Protein AF-A0A2L0EHR4-F1 (afdb_monomer_lite)

Structure (mmCIF, N/CA/C/O backbone):
data_AF-A0A2L0EHR4-F1
#
_entry.id   AF-A0A2L0EHR4-F1
#
loop_
_atom_site.group_PDB
_atom_site.id
_atom_site.type_symbol
_atom_site.label_atom_id
_atom_site.label_alt_id
_atom_site.label_comp_id
_atom_site.label_asym_id
_atom_site.label_entity_id
_atom_site.label_seq_id
_atom_site.pdbx_PDB_ins_code
_atom_site.Cartn_x
_atom_site.Cartn_y
_atom_site.Cartn_z
_atom_site.occupancy
_atom_site.B_iso_or_equiv
_atom_site.auth_seq_id
_atom_site.auth_comp_id
_atom_site.auth_asym_id
_atom_site.auth_atom_id
_atom_site.pdbx_PDB_model_num
ATOM 1 N N . MET A 1 1 ? -13.118 0.292 10.407 1.00 93.81 1 MET A N 1
ATOM 2 C CA . MET A 1 1 ? -12.095 -0.205 9.462 1.00 93.81 1 MET A CA 1
ATOM 3 C C . MET A 1 1 ? -10.720 0.150 9.999 1.00 93.81 1 MET A C 1
ATOM 5 O O . MET A 1 1 ? -10.552 1.271 10.469 1.00 93.81 1 MET A O 1
ATOM 9 N N . ARG A 1 2 ? -9.767 -0.781 9.992 1.00 95.38 2 ARG A N 1
ATOM 10 C CA . ARG A 1 2 ? -8.411 -0.591 10.529 1.00 95.38 2 ARG A CA 1
ATOM 11 C C . ARG A 1 2 ? -7.399 -0.483 9.400 1.00 95.38 2 ARG A C 1
ATOM 13 O O . ARG A 1 2 ? -7.460 -1.266 8.460 1.00 95.38 2 ARG A O 1
ATOM 20 N N . VAL A 1 3 ? -6.451 0.445 9.512 1.00 94.69 3 VAL A N 1
ATOM 21 C CA . VAL A 1 3 ? -5.284 0.473 8.616 1.00 94.69 3 VAL A CA 1
ATOM 22 C C . VAL A 1 3 ? -4.267 -0.559 9.101 1.00 94.69 3 VAL A C 1
ATOM 24 O O . VAL A 1 3 ? -3.879 -0.540 10.266 1.00 94.69 3 VAL A O 1
ATOM 27 N N . THR A 1 4 ? -3.846 -1.460 8.223 1.00 91.56 4 THR A N 1
ATOM 28 C CA . THR A 1 4 ? -2.999 -2.619 8.547 1.00 91.56 4 THR A CA 1
ATOM 29 C C . THR A 1 4 ? -1.572 -2.492 8.020 1.00 91.56 4 THR A C 1
ATOM 31 O O . THR A 1 4 ? -0.683 -3.185 8.504 1.00 91.56 4 THR A O 1
ATOM 34 N N . HIS A 1 5 ? -1.321 -1.607 7.053 1.00 87.75 5 HIS A N 1
ATOM 35 C CA . HIS A 1 5 ? -0.004 -1.513 6.426 1.00 87.75 5 HIS A CA 1
ATOM 36 C C . HIS A 1 5 ? 1.045 -0.871 7.360 1.00 87.75 5 HIS A C 1
ATOM 38 O O . HIS A 1 5 ? 0.820 0.247 7.836 1.00 87.75 5 HIS A O 1
ATOM 44 N N . PRO A 1 6 ? 2.214 -1.504 7.587 1.00 85.06 6 PRO A N 1
ATOM 45 C CA . PRO A 1 6 ? 3.165 -1.105 8.633 1.00 85.06 6 PRO A CA 1
ATOM 46 C C . PRO A 1 6 ? 3.797 0.273 8.404 1.00 85.06 6 PRO A C 1
ATOM 48 O O . PRO A 1 6 ? 4.102 0.974 9.361 1.00 85.06 6 PRO A O 1
ATOM 51 N N . PHE A 1 7 ? 3.944 0.697 7.147 1.00 85.00 7 PHE A N 1
ATOM 52 C CA . PHE A 1 7 ? 4.553 1.988 6.802 1.00 85.00 7 PHE A CA 1
ATOM 53 C C . PHE A 1 7 ? 3.577 3.167 6.774 1.00 85.00 7 PHE A C 1
ATOM 55 O O . PHE A 1 7 ? 3.968 4.282 6.433 1.00 85.00 7 PHE A O 1
ATOM 62 N N . HIS A 1 8 ? 2.298 2.949 7.089 1.00 89.25 8 HIS A N 1
ATOM 63 C CA . HIS A 1 8 ? 1.338 4.043 7.123 1.00 89.25 8 HIS A CA 1
ATOM 64 C C . HIS A 1 8 ? 1.329 4.717 8.506 1.00 89.25 8 HIS A C 1
ATOM 66 O O . HIS A 1 8 ? 1.188 4.014 9.505 1.00 89.25 8 HIS A O 1
ATOM 72 N N . PRO A 1 9 ? 1.359 6.061 8.606 1.00 92.56 9 PRO A N 1
ATOM 73 C CA . PRO A 1 9 ? 1.330 6.762 9.898 1.00 92.56 9 PRO A CA 1
ATOM 74 C C . PRO A 1 9 ? 0.100 6.450 10.761 1.00 92.56 9 PRO A C 1
ATOM 76 O O . PRO A 1 9 ? 0.119 6.616 11.976 1.00 92.56 9 PRO A O 1
ATOM 79 N N . LEU A 1 10 ? -0.992 6.009 10.130 1.00 93.44 10 LEU A N 1
ATOM 80 C CA . LEU A 1 10 ? -2.229 5.625 10.812 1.00 93.44 10 LEU A CA 1
ATOM 81 C C . LEU A 1 10 ? -2.348 4.113 11.068 1.00 93.44 10 LEU A C 1
ATOM 83 O O . LEU A 1 10 ? -3.441 3.645 11.385 1.00 93.44 10 LEU A O 1
ATOM 87 N N . SER A 1 11 ? -1.272 3.346 10.885 1.00 93.12 11 SER A N 1
ATOM 88 C CA . SER A 1 11 ? -1.281 1.894 11.077 1.00 93.12 11 SER A CA 1
ATOM 89 C C . SER A 1 11 ? -1.770 1.504 12.474 1.00 93.12 11 SER A C 1
ATOM 91 O O . SER A 1 11 ? -1.520 2.194 13.462 1.00 93.12 11 SER A O 1
ATOM 93 N N . GLY A 1 12 ? -2.539 0.420 12.547 1.00 92.94 12 GLY A N 1
ATOM 94 C CA . GLY A 1 12 ? -3.132 -0.094 13.776 1.00 92.94 12 GLY A CA 1
ATOM 95 C C . GLY A 1 12 ? -4.337 0.699 14.286 1.00 92.94 12 GLY A C 1
ATOM 96 O O . GLY A 1 12 ? -5.053 0.195 15.147 1.00 92.94 12 GLY A O 1
ATOM 97 N N . ARG A 1 13 ? -4.634 1.891 13.753 1.00 94.94 13 ARG A N 1
ATOM 98 C CA . ARG A 1 13 ? -5.772 2.720 14.187 1.00 94.94 13 ARG A CA 1
ATOM 99 C C . ARG A 1 13 ? -7.049 2.381 13.412 1.00 94.94 13 ARG A C 1
ATOM 101 O O . ARG A 1 13 ? -6.994 1.941 12.261 1.00 94.94 13 ARG A O 1
ATOM 108 N N . GLN A 1 14 ? -8.202 2.581 14.052 1.00 95.62 14 GLN A N 1
ATOM 109 C CA . GLN A 1 14 ? -9.523 2.383 13.448 1.00 95.62 14 GLN A CA 1
ATOM 110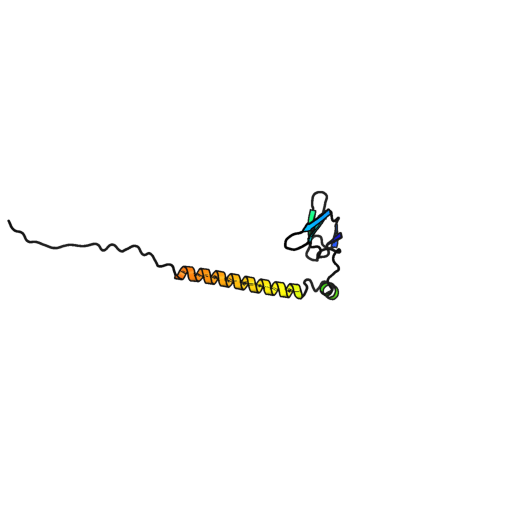 C C . GLN A 1 14 ? -10.151 3.711 13.030 1.00 95.62 14 GLN A C 1
ATOM 112 O O . GLN A 1 14 ? -10.064 4.697 13.754 1.00 95.62 14 GLN A O 1
ATOM 117 N N . PHE A 1 15 ? -10.824 3.696 11.882 1.00 96.12 15 PHE A N 1
ATOM 118 C CA . PHE A 1 15 ? -11.496 4.846 11.290 1.00 96.12 15 PHE A CA 1
ATOM 119 C C . PHE A 1 15 ? -12.853 4.461 10.696 1.00 96.12 15 PHE A C 1
ATOM 121 O O . PHE A 1 15 ? -13.128 3.283 10.407 1.00 96.12 15 PHE A O 1
ATOM 128 N N . VAL A 1 16 ? -13.682 5.484 10.483 1.00 96.62 16 VAL A N 1
ATOM 129 C CA . VAL A 1 16 ? -14.943 5.389 9.742 1.00 96.62 16 VAL A CA 1
ATOM 130 C C . VAL A 1 16 ? -14.644 5.528 8.253 1.00 96.62 16 VAL A C 1
ATOM 132 O O . VAL A 1 16 ? -14.050 6.518 7.828 1.00 96.62 16 VAL A O 1
ATOM 135 N N . CYS A 1 17 ? -15.060 4.541 7.459 1.00 96.50 17 CYS A N 1
ATOM 136 C CA . CYS A 1 17 ? -15.044 4.660 6.006 1.00 96.50 17 CYS A CA 1
ATOM 137 C C . CYS A 1 17 ? -16.253 5.499 5.578 1.00 96.50 17 CYS A C 1
ATOM 139 O O . CYS A 1 17 ? -17.389 5.132 5.870 1.00 96.50 17 CYS A O 1
ATOM 141 N N . VAL A 1 18 ? -16.006 6.629 4.924 1.00 97.19 18 VAL A N 1
ATOM 142 C CA . VAL A 1 18 ? -17.042 7.570 4.466 1.00 97.19 18 VAL A CA 1
ATOM 143 C C . VAL A 1 18 ? -17.325 7.453 2.970 1.00 97.19 18 VAL A C 1
ATOM 145 O O . VAL A 1 18 ? -18.186 8.154 2.450 1.00 97.19 18 VAL A O 1
ATOM 148 N N . GLY A 1 19 ? -16.610 6.573 2.270 1.00 96.62 19 GLY A N 1
ATOM 149 C CA . GLY A 1 19 ? -16.853 6.288 0.865 1.00 96.62 19 GLY A CA 1
ATOM 150 C C . GLY A 1 19 ? -15.701 5.551 0.199 1.00 96.62 19 GLY A C 1
ATOM 151 O O . GLY A 1 19 ? -14.650 5.302 0.793 1.00 96.62 19 GLY A O 1
ATOM 152 N N . GLU A 1 20 ? -15.894 5.247 -1.078 1.00 96.81 20 GLU A N 1
ATOM 153 C CA . GLU A 1 20 ? -14.883 4.641 -1.935 1.00 96.81 20 GLU A CA 1
ATOM 154 C C . GLU A 1 20 ? -14.703 5.482 -3.196 1.00 96.81 20 GLU A C 1
ATOM 156 O O . GLU A 1 20 ? -15.634 6.125 -3.681 1.00 96.81 20 GLU A O 1
ATOM 161 N N . ARG A 1 21 ? -13.488 5.479 -3.742 1.00 96.06 21 ARG A N 1
ATOM 162 C CA . ARG A 1 21 ? -13.182 6.093 -5.033 1.00 96.06 21 ARG A CA 1
ATOM 163 C C . ARG A 1 21 ? -12.330 5.161 -5.873 1.00 96.06 21 ARG A C 1
ATOM 165 O O . ARG A 1 21 ? -11.452 4.477 -5.351 1.00 96.06 21 ARG A O 1
ATOM 172 N N . TYR A 1 22 ? -12.539 5.186 -7.179 1.00 96.25 22 TYR A N 1
ATOM 173 C CA . TYR A 1 22 ? -11.733 4.432 -8.130 1.00 96.25 22 TYR A CA 1
ATOM 174 C C . TYR A 1 22 ? -10.756 5.356 -8.860 1.00 96.25 22 TYR A C 1
ATOM 176 O O . TYR A 1 22 ? -11.091 6.493 -9.193 1.00 96.25 22 TYR A O 1
ATOM 184 N N . ASN A 1 23 ? -9.538 4.881 -9.111 1.00 91.00 23 ASN A N 1
ATOM 185 C CA . ASN A 1 23 ? -8.602 5.531 -10.024 1.00 91.00 23 ASN A CA 1
ATOM 186 C C . ASN A 1 23 ? -7.874 4.483 -10.881 1.00 91.00 23 ASN A C 1
ATOM 188 O O . ASN A 1 23 ? -8.109 3.285 -10.745 1.00 91.00 23 ASN A O 1
ATOM 192 N N . ARG A 1 24 ? -6.955 4.922 -11.753 1.00 92.19 24 ARG A N 1
ATOM 193 C CA . ARG A 1 24 ? -6.184 4.018 -12.632 1.00 92.19 24 ARG A CA 1
ATOM 194 C C . ARG A 1 24 ? -5.342 2.963 -11.895 1.00 92.19 24 ARG A C 1
ATOM 196 O O . ARG A 1 24 ? -4.823 2.060 -12.532 1.00 92.19 24 ARG A O 1
ATOM 203 N N . TYR A 1 25 ? -5.181 3.109 -10.582 1.00 86.06 25 TYR A N 1
ATOM 204 C CA . TYR A 1 25 ? -4.432 2.223 -9.693 1.00 86.06 25 TYR A CA 1
ATOM 205 C C . TYR A 1 25 ? -5.349 1.403 -8.771 1.00 86.06 25 TYR A C 1
ATOM 207 O O . TYR A 1 25 ? -4.884 0.824 -7.791 1.00 86.06 25 TYR A O 1
ATOM 215 N N . GLY A 1 26 ? -6.653 1.370 -9.060 1.00 92.25 26 GLY A N 1
ATOM 216 C CA . GLY A 1 26 ? -7.640 0.570 -8.347 1.00 92.25 26 GLY A CA 1
ATOM 217 C C . GLY A 1 26 ? -8.483 1.346 -7.336 1.00 92.25 26 GLY A C 1
ATOM 218 O O . GLY A 1 26 ? -8.509 2.581 -7.290 1.00 92.25 26 GLY A O 1
ATOM 219 N N . THR A 1 27 ? -9.224 0.588 -6.528 1.00 95.81 27 THR A N 1
ATOM 220 C CA . THR A 1 27 ? -10.158 1.129 -5.536 1.00 95.81 27 THR A CA 1
ATOM 221 C C . THR A 1 27 ? -9.432 1.625 -4.291 1.00 95.81 27 THR A C 1
ATOM 223 O O . THR A 1 27 ? -8.588 0.940 -3.705 1.00 95.81 27 THR A O 1
ATOM 226 N N . ARG A 1 28 ? -9.818 2.818 -3.845 1.00 96.19 28 ARG A N 1
ATOM 227 C CA . ARG A 1 28 ? -9.342 3.455 -2.622 1.00 96.19 28 ARG A CA 1
ATOM 228 C C . ARG A 1 28 ? -10.503 3.740 -1.688 1.00 96.19 28 ARG A C 1
ATOM 230 O O . ARG A 1 28 ? -11.562 4.184 -2.117 1.00 96.19 28 ARG A O 1
ATOM 237 N N . LEU A 1 29 ? -10.250 3.560 -0.406 1.00 96.44 29 LEU A N 1
ATOM 238 C CA . LEU A 1 29 ? -11.182 3.830 0.676 1.00 96.44 29 LEU A CA 1
ATOM 239 C C . LEU A 1 29 ? -10.923 5.236 1.209 1.00 96.44 29 LEU A C 1
ATOM 241 O O . LEU A 1 29 ? -9.769 5.674 1.262 1.00 96.44 29 LEU A O 1
ATOM 245 N N . LEU A 1 30 ? -11.987 5.944 1.566 1.00 96.94 30 LEU A N 1
ATOM 246 C CA . LEU A 1 30 ? -11.945 7.277 2.155 1.00 96.94 30 LEU A CA 1
ATOM 247 C C . LEU A 1 30 ? -12.232 7.147 3.648 1.00 96.94 30 LEU A C 1
ATOM 249 O O . LEU A 1 30 ? -13.346 6.802 4.033 1.00 96.94 30 LEU A O 1
ATOM 253 N N . LEU A 1 31 ? -11.229 7.387 4.488 1.00 96.81 31 LEU A N 1
ATOM 254 C CA . LEU A 1 31 ? -11.329 7.237 5.936 1.00 96.81 31 LEU A CA 1
ATOM 255 C C . LEU A 1 31 ? -11.373 8.608 6.599 1.00 96.81 31 LEU A C 1
ATOM 257 O O . LEU A 1 31 ? -10.483 9.427 6.376 1.00 96.81 31 LEU A O 1
ATOM 261 N N . ARG A 1 32 ? -12.380 8.844 7.438 1.00 97.25 32 ARG A N 1
ATOM 262 C CA . ARG A 1 32 ? -12.455 10.048 8.268 1.00 97.25 32 ARG A CA 1
ATOM 263 C C . ARG A 1 32 ? -11.446 9.940 9.410 1.00 97.25 32 ARG A C 1
ATOM 265 O O . ARG A 1 32 ? -11.550 9.019 10.220 1.00 97.25 32 ARG A O 1
ATOM 272 N N . VAL A 1 33 ? -10.469 10.845 9.435 1.00 94.12 33 VAL A N 1
ATOM 273 C CA . VAL A 1 33 ? -9.396 10.895 10.443 1.00 94.12 33 VAL A CA 1
ATOM 274 C C . VAL A 1 33 ? -9.782 11.816 11.602 1.00 94.12 33 VAL A C 1
ATOM 276 O O . VAL A 1 33 ? -9.504 11.482 12.751 1.00 94.12 33 VAL A O 1
ATOM 279 N N . ASP A 1 34 ? -10.483 12.905 11.295 1.00 92.75 34 ASP A N 1
ATOM 280 C CA . ASP A 1 34 ? -11.154 13.820 12.224 1.00 92.75 34 ASP A CA 1
ATOM 281 C C . ASP A 1 34 ? -12.339 14.499 11.496 1.00 92.75 34 ASP A C 1
ATOM 283 O O . ASP A 1 34 ? -12.725 14.050 10.415 1.00 92.75 34 ASP A O 1
ATOM 287 N N . GLU A 1 35 ? -12.975 15.513 12.088 1.00 91.06 35 GLU A N 1
ATOM 288 C CA . GLU A 1 35 ? -14.179 16.142 11.517 1.00 91.06 35 GLU A CA 1
ATOM 289 C C . GLU A 1 35 ? -13.953 16.798 10.146 1.00 91.06 35 GLU A C 1
ATOM 291 O O . GLU A 1 35 ? -14.858 16.775 9.310 1.00 91.06 35 GLU A O 1
ATOM 296 N N . GLU A 1 36 ? -12.749 17.303 9.879 1.00 92.56 36 GLU A N 1
ATOM 297 C CA . GLU A 1 36 ? -12.425 18.037 8.651 1.00 92.56 36 GLU A CA 1
ATOM 298 C C . GLU A 1 36 ? -11.551 17.217 7.689 1.00 92.56 36 GLU A C 1
ATOM 300 O O . GLU A 1 36 ? -11.556 17.453 6.478 1.00 92.56 36 GLU A O 1
ATOM 305 N N . HIS A 1 37 ? -10.833 16.208 8.193 1.00 94.19 37 HIS A N 1
ATOM 306 C CA . HIS A 1 37 ? -9.846 15.471 7.416 1.00 94.19 37 HIS A CA 1
ATOM 307 C C . HIS A 1 37 ? -10.313 14.072 7.015 1.00 94.19 37 HIS A C 1
ATOM 309 O O . HIS A 1 37 ? -10.665 13.210 7.828 1.00 94.19 37 HIS A O 1
ATOM 315 N N . VAL A 1 38 ? -10.194 13.804 5.714 1.00 95.81 38 VAL A N 1
ATOM 316 C CA . VAL A 1 38 ? -10.386 12.483 5.116 1.00 95.81 38 VAL A CA 1
ATOM 317 C C . VAL A 1 38 ? -9.084 12.039 4.462 1.00 95.81 38 VAL A C 1
ATOM 319 O O . VAL A 1 38 ? -8.560 12.709 3.572 1.00 95.81 38 VAL A O 1
ATOM 322 N N . CYS A 1 39 ? -8.569 10.878 4.864 1.00 94.50 39 CYS A N 1
ATOM 323 C CA . CYS A 1 39 ? -7.437 10.248 4.198 1.00 94.50 39 CYS A CA 1
ATOM 324 C C . CYS A 1 39 ? -7.922 9.206 3.189 1.00 94.50 39 CYS A C 1
ATOM 326 O O . CYS A 1 39 ? -8.970 8.586 3.348 1.00 94.50 39 CYS A O 1
ATOM 328 N N . SER A 1 40 ? -7.154 9.005 2.122 1.00 95.00 40 SER A N 1
ATOM 329 C CA . SER A 1 40 ? -7.460 7.976 1.135 1.00 95.00 40 SER A CA 1
ATOM 330 C C . SER A 1 40 ? -6.408 6.888 1.173 1.00 95.00 40 SER A C 1
ATOM 332 O O . SER A 1 40 ? -5.245 7.166 0.882 1.00 95.00 40 SER A O 1
ATOM 334 N N . VAL A 1 41 ? -6.818 5.647 1.419 1.00 94.75 41 VAL A N 1
ATOM 335 C CA . VAL A 1 41 ? -5.917 4.488 1.501 1.00 94.75 41 VAL A CA 1
ATOM 336 C C . VAL A 1 41 ? -6.312 3.400 0.494 1.00 94.75 41 VAL A C 1
ATOM 338 O O . VAL A 1 41 ? -7.490 3.286 0.150 1.00 94.75 41 VAL A O 1
ATOM 341 N N . PRO A 1 42 ? -5.362 2.605 -0.029 1.00 93.69 42 PRO A N 1
ATOM 342 C CA . PRO A 1 42 ? -5.687 1.404 -0.800 1.00 93.69 42 PRO A CA 1
ATOM 343 C C . PRO A 1 42 ? -6.480 0.397 0.042 1.00 93.69 42 PRO A C 1
ATOM 345 O O . PRO A 1 42 ? -6.230 0.268 1.239 1.00 93.69 42 PRO A O 1
ATOM 348 N N . ARG A 1 43 ? -7.371 -0.387 -0.582 1.00 93.44 43 ARG A N 1
ATOM 349 C CA . ARG A 1 43 ? -8.088 -1.479 0.115 1.00 93.44 43 ARG A CA 1
ATOM 350 C C . ARG A 1 43 ? -7.136 -2.474 0.781 1.00 93.44 43 ARG A C 1
ATOM 352 O O . ARG A 1 43 ? -7.363 -2.871 1.918 1.00 93.44 43 ARG A O 1
ATOM 359 N N . GLN A 1 44 ? -6.041 -2.792 0.096 1.00 89.44 44 GLN A N 1
ATOM 360 C CA . GLN A 1 44 ? -4.988 -3.706 0.554 1.00 89.44 44 GLN A CA 1
ATOM 361 C C . GLN A 1 44 ? -4.273 -3.236 1.832 1.00 89.44 44 GLN A C 1
ATOM 363 O O . GLN A 1 44 ? -3.599 -4.022 2.481 1.00 89.44 44 GLN A O 1
ATOM 368 N N . TRP A 1 45 ? -4.403 -1.956 2.198 1.00 90.88 45 TRP A N 1
ATOM 369 C CA . TRP A 1 45 ? -3.823 -1.397 3.422 1.00 90.88 45 TRP A CA 1
ATOM 370 C C . TRP A 1 45 ? -4.800 -1.405 4.597 1.00 90.88 45 TRP A C 1
ATOM 372 O O . TRP A 1 45 ? -4.546 -0.746 5.604 1.00 90.88 45 TRP A O 1
ATOM 382 N N . THR A 1 46 ? -5.932 -2.094 4.467 1.00 93.88 46 THR A N 1
ATOM 383 C CA . THR A 1 46 ? -6.960 -2.170 5.504 1.00 93.88 46 THR A CA 1
ATOM 384 C C . THR A 1 46 ? -7.336 -3.609 5.815 1.00 93.88 46 THR A C 1
ATOM 386 O O . THR A 1 46 ? -7.076 -4.512 5.025 1.00 93.88 46 THR A O 1
ATOM 389 N N . ASP A 1 47 ? -8.011 -3.806 6.942 1.00 92.88 47 ASP A N 1
ATOM 390 C CA . ASP A 1 47 ? -8.579 -5.089 7.369 1.00 92.88 47 ASP A CA 1
ATOM 391 C C . ASP A 1 47 ? -9.761 -5.585 6.513 1.00 92.88 47 ASP A C 1
ATOM 393 O O . ASP A 1 47 ? -10.258 -6.685 6.735 1.00 92.88 47 ASP A O 1
ATOM 397 N N . VAL A 1 48 ? -10.208 -4.811 5.517 1.00 93.38 48 VAL A N 1
ATOM 398 C CA . VAL A 1 48 ? -11.258 -5.234 4.572 1.00 93.38 48 VAL A CA 1
ATOM 399 C C . VAL A 1 48 ? -10.759 -6.228 3.529 1.00 93.38 48 VAL A C 1
ATOM 401 O O . VAL A 1 48 ? -11.560 -6.949 2.934 1.00 93.38 48 VAL A O 1
ATOM 404 N N . VAL A 1 49 ? -9.452 -6.276 3.287 1.00 89.62 49 VAL A N 1
ATOM 405 C CA . VAL A 1 49 ? -8.843 -7.301 2.441 1.00 89.62 49 VAL A CA 1
ATOM 406 C C . VAL A 1 49 ? -8.158 -8.302 3.356 1.00 89.62 49 VAL A C 1
ATOM 408 O O . VAL A 1 49 ? -7.433 -7.912 4.270 1.00 89.62 49 VAL A O 1
ATOM 411 N N . ALA A 1 50 ? -8.407 -9.590 3.120 1.00 85.19 50 ALA A N 1
ATOM 412 C CA . ALA A 1 50 ? -7.736 -10.646 3.862 1.00 85.19 50 ALA A CA 1
ATOM 413 C C . ALA A 1 50 ? -6.206 -10.490 3.726 1.00 85.19 50 ALA A C 1
ATOM 415 O O . ALA A 1 50 ? -5.733 -10.181 2.627 1.00 85.19 50 ALA A O 1
ATOM 416 N N . PRO A 1 51 ? -5.434 -10.688 4.810 1.00 79.50 51 PRO A N 1
ATOM 417 C CA . PRO A 1 51 ? -3.980 -10.633 4.750 1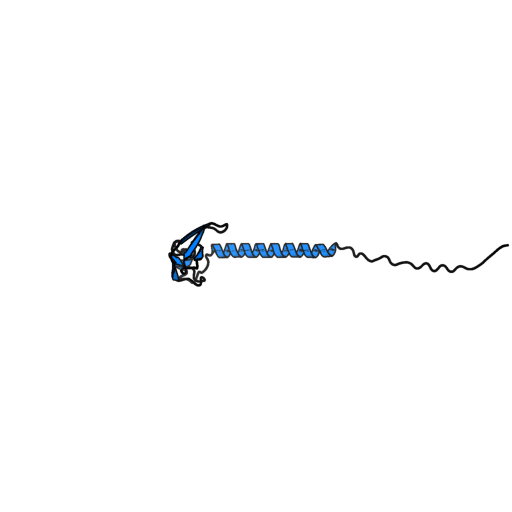.00 79.50 51 PRO A CA 1
ATOM 418 C C . PRO A 1 51 ? -3.429 -11.614 3.714 1.00 79.50 51 PRO A C 1
ATOM 420 O O . PRO A 1 51 ? -3.915 -12.740 3.598 1.00 79.50 51 PRO A O 1
ATOM 423 N N . ASP A 1 52 ? -2.401 -11.195 2.980 1.00 79.25 52 ASP A N 1
ATOM 424 C CA . ASP A 1 52 ? -1.722 -12.080 2.039 1.00 79.25 52 ASP A CA 1
ATOM 425 C C . ASP A 1 52 ? -0.960 -13.195 2.791 1.00 79.25 52 ASP A C 1
ATOM 427 O O . ASP A 1 52 ? -0.308 -12.898 3.800 1.00 79.25 52 ASP A O 1
ATOM 431 N N . PRO A 1 53 ? -1.004 -14.461 2.326 1.00 80.81 53 PRO A N 1
ATOM 432 C CA . PRO A 1 53 ? -0.329 -15.576 2.988 1.00 80.81 53 PRO A CA 1
ATOM 433 C C . PRO A 1 53 ? 1.173 -15.364 3.194 1.00 80.81 53 PRO A C 1
ATOM 435 O O . PRO A 1 53 ? 1.695 -15.767 4.230 1.00 80.81 53 PRO A O 1
ATOM 438 N N . GLU A 1 54 ? 1.869 -14.711 2.260 1.00 78.81 54 GLU A N 1
ATOM 439 C CA . GLU A 1 54 ? 3.307 -14.440 2.382 1.00 78.81 54 GLU A CA 1
ATOM 440 C C . GLU A 1 54 ? 3.580 -13.474 3.543 1.00 78.81 54 GLU A C 1
ATOM 442 O O . GLU A 1 54 ? 4.521 -13.670 4.313 1.00 78.81 54 GLU A O 1
ATOM 447 N N . GLY A 1 55 ? 2.706 -12.480 3.731 1.00 76.69 55 GLY A N 1
ATOM 448 C CA . GLY A 1 55 ? 2.762 -11.561 4.869 1.00 76.69 55 GLY A CA 1
ATOM 449 C C . GLY A 1 55 ? 2.450 -12.243 6.205 1.00 76.69 55 GLY A C 1
ATOM 450 O O . GLY A 1 55 ? 3.101 -11.950 7.210 1.00 76.69 55 GLY A O 1
ATOM 451 N N . VAL A 1 56 ? 1.492 -13.179 6.214 1.00 80.88 56 VAL A N 1
ATOM 452 C CA . VAL A 1 56 ? 1.128 -13.968 7.405 1.00 80.88 56 VAL A CA 1
ATOM 453 C C . VAL A 1 56 ? 2.269 -14.898 7.813 1.00 80.88 56 VAL A C 1
ATOM 455 O O . VAL A 1 56 ? 2.692 -14.863 8.964 1.00 80.88 56 VAL A O 1
ATOM 458 N N . ILE A 1 57 ? 2.806 -15.683 6.872 1.00 81.94 57 ILE A N 1
ATOM 459 C CA . ILE A 1 57 ? 3.928 -16.608 7.109 1.00 81.94 57 ILE A CA 1
ATOM 460 C C . ILE A 1 57 ? 5.187 -15.836 7.520 1.00 81.94 57 ILE A C 1
ATOM 462 O O . ILE A 1 57 ? 5.957 -16.291 8.362 1.00 81.94 57 ILE A O 1
ATOM 466 N N . GLY A 1 58 ? 5.396 -14.654 6.938 1.00 77.31 58 GLY A N 1
ATOM 467 C CA . GLY A 1 58 ? 6.527 -13.796 7.262 1.00 77.31 58 GLY A CA 1
ATOM 468 C C . GLY A 1 58 ? 6.465 -13.168 8.655 1.00 77.31 58 GLY A C 1
ATOM 469 O O . GLY A 1 58 ? 7.486 -12.645 9.101 1.00 77.31 58 GLY A O 1
ATOM 470 N N . GLU A 1 59 ? 5.315 -13.186 9.341 1.00 78.75 59 GLU A N 1
ATOM 471 C CA . GLU A 1 59 ? 5.116 -12.571 10.667 1.00 78.75 59 GLU A CA 1
ATOM 472 C C . GLU A 1 59 ? 5.600 -11.107 10.720 1.00 78.75 59 GLU A C 1
ATOM 474 O O . GLU A 1 59 ? 6.239 -10.663 11.672 1.00 78.75 59 GLU A O 1
ATOM 479 N N . GLY A 1 60 ? 5.360 -10.347 9.645 1.00 72.12 60 GLY A N 1
ATOM 480 C CA . GLY A 1 60 ? 5.820 -8.957 9.519 1.00 72.12 60 GLY A CA 1
ATOM 481 C C . GLY A 1 60 ? 7.269 -8.778 9.044 1.00 72.12 60 GLY A C 1
ATOM 482 O O . GLY A 1 60 ? 7.706 -7.643 8.863 1.00 72.12 60 GLY A O 1
ATOM 483 N N . ARG A 1 61 ? 8.008 -9.863 8.776 1.00 75.56 61 ARG A N 1
ATOM 484 C CA . ARG A 1 61 ? 9.341 -9.823 8.136 1.00 75.56 61 ARG A CA 1
ATOM 485 C C . ARG A 1 61 ? 9.265 -9.731 6.610 1.00 75.56 61 ARG A C 1
ATOM 487 O O . ARG A 1 61 ? 10.197 -9.237 5.981 1.00 75.56 61 ARG A O 1
ATOM 494 N 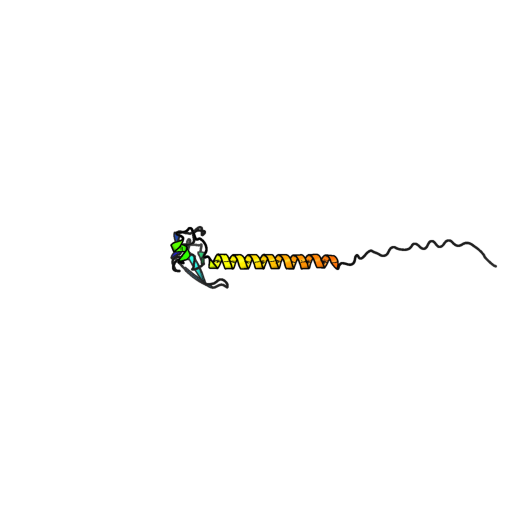N . ALA A 1 62 ? 8.156 -10.178 6.024 1.00 77.75 62 ALA A N 1
ATOM 495 C CA . ALA A 1 62 ? 7.869 -10.061 4.598 1.00 77.75 62 ALA A CA 1
ATOM 496 C C . ALA A 1 62 ? 6.948 -8.856 4.353 1.00 77.75 62 ALA A C 1
ATOM 498 O O . ALA A 1 62 ? 5.728 -8.947 4.460 1.00 77.75 62 ALA A O 1
ATOM 499 N N . LEU A 1 63 ? 7.555 -7.700 4.079 1.00 75.12 63 LEU A N 1
ATOM 500 C CA . LEU A 1 63 ? 6.843 -6.429 3.877 1.00 75.12 63 LEU A CA 1
ATOM 501 C C . LEU A 1 63 ? 6.245 -6.278 2.473 1.00 75.12 63 LEU A C 1
ATOM 503 O O . LEU A 1 63 ? 5.375 -5.440 2.256 1.00 75.12 63 LEU A O 1
ATOM 507 N N . LEU A 1 64 ? 6.757 -7.055 1.523 1.00 77.00 64 LEU A N 1
ATOM 508 C CA . LEU A 1 64 ? 6.366 -7.068 0.121 1.00 77.00 64 LEU A CA 1
ATOM 509 C C . LEU A 1 64 ? 6.239 -8.522 -0.310 1.00 77.00 64 LEU A C 1
ATOM 511 O O . LEU A 1 64 ? 7.033 -9.363 0.126 1.00 77.00 64 LEU A O 1
ATOM 515 N N . ARG A 1 65 ? 5.271 -8.800 -1.181 1.00 81.81 65 ARG A N 1
ATOM 516 C CA . ARG A 1 65 ? 5.143 -10.120 -1.795 1.00 81.81 65 ARG A CA 1
ATOM 517 C C . ARG A 1 65 ? 6.303 -10.333 -2.757 1.00 81.81 65 ARG A C 1
ATOM 519 O O . ARG A 1 65 ? 6.797 -9.381 -3.370 1.00 81.81 65 ARG A O 1
ATOM 526 N N . VAL A 1 66 ? 6.717 -11.579 -2.943 1.00 85.25 66 VAL A N 1
ATOM 527 C CA . VAL A 1 66 ? 7.783 -11.922 -3.898 1.00 85.25 66 VAL A CA 1
ATOM 528 C C . VAL A 1 66 ? 7.401 -11.468 -5.308 1.00 85.25 66 VAL A C 1
ATOM 530 O O . VAL A 1 66 ? 8.236 -10.924 -6.029 1.00 85.25 66 VAL A O 1
ATOM 533 N N . ALA A 1 67 ? 6.126 -11.621 -5.675 1.00 86.88 67 ALA A N 1
ATOM 534 C CA . ALA A 1 67 ? 5.599 -11.146 -6.951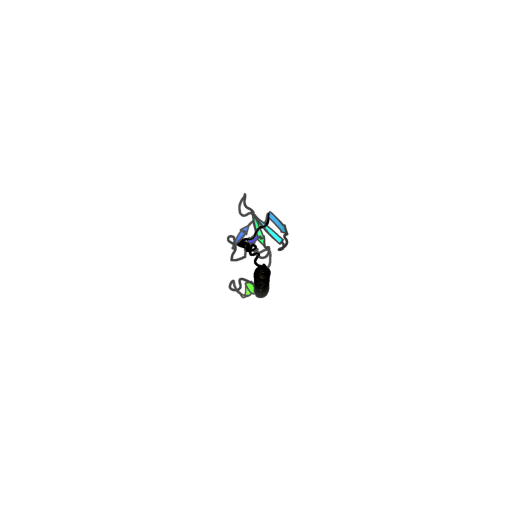 1.00 86.88 67 ALA A CA 1
ATOM 535 C C . ALA A 1 67 ? 5.793 -9.629 -7.134 1.00 86.88 67 ALA A C 1
ATOM 537 O O . ALA A 1 67 ? 6.295 -9.200 -8.173 1.00 86.88 67 ALA A O 1
ATOM 538 N N . ASP A 1 68 ? 5.482 -8.835 -6.104 1.00 86.69 68 ASP A N 1
ATOM 539 C CA . ASP A 1 68 ? 5.605 -7.373 -6.148 1.00 86.69 68 ASP A CA 1
ATOM 540 C C . ASP A 1 68 ? 7.078 -6.942 -6.278 1.00 86.69 68 ASP A C 1
ATOM 542 O O . ASP A 1 68 ? 7.399 -5.993 -6.995 1.00 86.69 68 ASP A O 1
ATOM 546 N N . LEU A 1 69 ? 8.003 -7.660 -5.624 1.00 90.31 69 LEU A N 1
ATOM 547 C CA . LEU A 1 69 ? 9.446 -7.415 -5.742 1.00 90.31 69 LEU A CA 1
ATOM 548 C C . LEU A 1 69 ? 9.971 -7.699 -7.155 1.00 90.31 69 LEU A C 1
ATOM 550 O O . LEU A 1 69 ? 10.785 -6.931 -7.674 1.00 90.31 69 LEU A O 1
ATOM 554 N N . LEU A 1 70 ? 9.509 -8.781 -7.784 1.00 94.50 70 LEU A N 1
ATOM 555 C CA . LEU A 1 70 ? 9.875 -9.119 -9.161 1.00 94.50 70 LEU A CA 1
ATOM 556 C C . LEU A 1 70 ? 9.325 -8.093 -10.157 1.00 94.50 70 LEU A C 1
ATOM 558 O O . LEU A 1 70 ? 10.046 -7.667 -11.062 1.00 94.50 70 LEU A O 1
ATOM 562 N N . GLU A 1 71 ? 8.079 -7.654 -9.970 1.00 93.56 71 GLU A N 1
ATOM 563 C CA . GLU A 1 71 ? 7.475 -6.604 -10.792 1.00 93.56 71 GLU A CA 1
ATOM 564 C C . GLU A 1 71 ? 8.236 -5.278 -10.649 1.00 93.56 71 GLU A C 1
ATOM 566 O O . GLU A 1 71 ? 8.589 -4.647 -11.651 1.00 93.56 71 GLU A O 1
ATOM 571 N N . LEU A 1 72 ? 8.577 -4.891 -9.415 1.00 93.25 72 LEU A N 1
ATOM 572 C CA . LEU A 1 72 ? 9.372 -3.697 -9.141 1.00 93.25 72 LEU A CA 1
ATOM 573 C C . LEU A 1 72 ? 10.749 -3.767 -9.810 1.00 93.25 72 LEU A C 1
ATOM 575 O O . LEU A 1 72 ? 11.174 -2.794 -10.437 1.00 93.25 72 LEU A O 1
ATOM 579 N N . ALA A 1 73 ? 11.436 -4.909 -9.716 1.00 96.94 73 ALA A N 1
ATOM 580 C CA . ALA A 1 73 ? 12.723 -5.111 -10.372 1.00 96.94 73 ALA A CA 1
ATOM 581 C C . ALA A 1 73 ? 12.606 -4.934 -11.895 1.00 96.94 73 ALA A C 1
ATOM 583 O O . ALA A 1 73 ? 13.392 -4.192 -12.488 1.00 96.94 73 ALA A O 1
ATOM 584 N N . GLY A 1 74 ? 11.581 -5.528 -12.516 1.00 97.50 74 GLY A N 1
ATOM 585 C CA . GLY A 1 74 ? 11.304 -5.366 -13.944 1.00 97.50 74 GLY A CA 1
ATOM 586 C C . GLY A 1 74 ? 11.058 -3.907 -14.343 1.00 97.50 74 GLY A C 1
ATOM 587 O O . GLY A 1 74 ? 11.630 -3.420 -15.324 1.00 97.50 74 GLY A O 1
ATOM 588 N N . LEU A 1 75 ? 10.267 -3.176 -13.553 1.00 97.19 75 LEU A N 1
ATOM 589 C CA . LEU A 1 75 ? 9.975 -1.762 -13.787 1.00 97.19 75 LEU A CA 1
ATOM 590 C C . LEU A 1 75 ? 11.234 -0.889 -13.676 1.00 97.19 75 LEU A C 1
ATOM 592 O O . LEU A 1 75 ? 11.475 -0.042 -14.541 1.00 97.19 75 LEU A O 1
ATOM 596 N N . VAL A 1 76 ? 12.071 -1.119 -12.662 1.00 97.81 76 VAL A N 1
ATOM 597 C CA . VAL A 1 76 ? 13.349 -0.409 -12.493 1.00 97.81 76 VAL A CA 1
ATOM 598 C C . VAL A 1 76 ? 14.283 -0.692 -13.670 1.00 97.81 76 VAL A C 1
ATOM 600 O O . VAL A 1 76 ? 14.829 0.245 -14.257 1.00 97.81 76 VAL A O 1
ATOM 603 N N . SER A 1 77 ? 14.429 -1.957 -14.074 1.00 97.88 77 SER A N 1
ATOM 604 C CA . SER A 1 77 ? 15.232 -2.332 -15.242 1.00 97.88 77 SER A CA 1
ATOM 605 C C . SER A 1 77 ? 14.762 -1.621 -16.512 1.00 97.88 77 SER A C 1
ATOM 607 O O . SER A 1 77 ? 15.590 -1.074 -17.248 1.00 97.88 77 SER A O 1
ATOM 609 N N . HIS A 1 78 ? 13.446 -1.563 -16.741 1.00 97.62 78 HIS A N 1
ATOM 610 C CA . HIS A 1 78 ? 12.867 -0.875 -17.892 1.00 97.62 78 HIS A CA 1
ATOM 611 C C . HIS A 1 78 ? 13.172 0.627 -17.875 1.00 97.62 78 HIS A C 1
ATOM 613 O O . HIS A 1 78 ? 13.649 1.175 -18.870 1.00 97.62 78 HIS A O 1
ATOM 619 N N . LEU A 1 79 ? 12.954 1.301 -16.742 1.00 97.88 79 LEU A N 1
ATOM 620 C CA . LEU A 1 79 ? 13.236 2.732 -16.601 1.00 97.88 79 LEU A CA 1
ATOM 621 C C . LEU A 1 79 ? 14.717 3.052 -16.838 1.00 97.88 79 LEU A C 1
ATOM 623 O O . LEU A 1 79 ? 15.033 3.993 -17.570 1.00 97.88 79 LEU A O 1
ATOM 627 N N . LEU A 1 80 ? 15.629 2.240 -16.298 1.00 97.25 80 LEU A N 1
ATOM 628 C CA . LEU A 1 80 ? 17.067 2.404 -16.519 1.00 97.25 80 LEU A CA 1
ATOM 629 C C . LEU A 1 80 ? 17.450 2.246 -17.994 1.00 97.25 80 LEU A C 1
ATOM 631 O O . LEU A 1 80 ? 18.366 2.918 -18.475 1.00 97.25 80 LEU A O 1
ATOM 635 N N . GLU A 1 81 ? 16.785 1.358 -18.730 1.00 96.69 81 GLU A N 1
ATOM 636 C CA . GLU A 1 81 ? 17.008 1.208 -20.166 1.00 96.69 81 GLU A CA 1
ATOM 637 C C . GLU A 1 81 ? 16.474 2.411 -20.959 1.00 96.69 81 GLU A C 1
ATOM 639 O O . GLU A 1 81 ? 17.174 2.939 -21.826 1.00 96.69 81 GLU A O 1
ATOM 644 N N . GLN A 1 82 ? 15.279 2.907 -20.624 1.00 96.06 82 GLN A N 1
ATOM 645 C CA . GLN A 1 82 ? 14.718 4.118 -21.233 1.00 96.06 82 GLN A CA 1
ATOM 646 C C . GLN A 1 82 ? 15.628 5.333 -21.013 1.00 96.06 82 GLN A C 1
ATOM 648 O O . GLN A 1 82 ? 15.916 6.070 -21.958 1.00 96.06 82 GLN A O 1
ATOM 653 N N . MET A 1 83 ? 16.149 5.506 -19.795 1.00 95.38 83 MET A N 1
ATOM 654 C CA . MET A 1 83 ? 17.100 6.573 -19.474 1.00 95.38 83 MET A CA 1
ATOM 655 C C . MET A 1 83 ? 18.382 6.467 -20.305 1.00 95.38 83 MET A C 1
ATOM 657 O O . MET A 1 83 ? 18.853 7.479 -20.826 1.00 95.38 83 MET A O 1
ATOM 661 N N . ARG A 1 84 ? 18.929 5.256 -20.479 1.00 94.19 84 ARG A N 1
ATOM 662 C CA . ARG A 1 84 ? 20.109 5.018 -21.328 1.00 94.19 84 ARG A CA 1
ATOM 663 C C . ARG A 1 84 ? 19.834 5.352 -22.795 1.00 94.19 84 ARG A C 1
ATOM 665 O O . ARG A 1 84 ? 20.621 6.063 -23.418 1.00 94.19 84 ARG A O 1
ATOM 672 N N . ARG A 1 85 ? 18.690 4.920 -23.337 1.00 92.00 85 ARG A N 1
ATOM 673 C CA . ARG A 1 85 ? 18.270 5.246 -24.714 1.00 92.00 85 ARG A CA 1
ATOM 674 C C . ARG A 1 85 ? 18.098 6.753 -24.918 1.00 92.00 85 ARG A C 1
ATOM 676 O O . ARG A 1 85 ? 18.539 7.287 -25.934 1.00 92.00 85 ARG A O 1
ATOM 683 N N . ALA A 1 86 ? 17.492 7.451 -23.959 1.00 90.00 86 ALA A N 1
ATOM 684 C CA . ALA A 1 86 ? 17.329 8.903 -24.011 1.00 90.00 86 ALA A CA 1
ATOM 685 C C . ALA A 1 86 ? 18.682 9.642 -24.006 1.00 90.00 86 ALA A C 1
ATOM 687 O O . ALA A 1 86 ? 18.862 10.603 -24.755 1.00 90.00 86 ALA A O 1
ATOM 688 N N . GLN A 1 87 ? 19.654 9.164 -23.224 1.00 84.81 87 GLN A N 1
ATOM 689 C CA . GLN A 1 87 ? 21.012 9.719 -23.190 1.00 84.81 87 GLN A CA 1
ATOM 690 C C . GLN A 1 87 ? 21.769 9.489 -24.505 1.00 84.81 87 GLN A C 1
ATOM 692 O O . GLN A 1 87 ? 22.354 10.432 -25.037 1.00 84.81 87 GLN A O 1
ATOM 697 N N . ALA A 1 88 ? 21.691 8.288 -25.085 1.00 82.00 88 ALA A N 1
ATOM 698 C CA . ALA A 1 88 ? 22.301 7.991 -26.384 1.00 82.00 88 ALA A CA 1
ATOM 699 C C . ALA A 1 88 ? 21.735 8.883 -27.506 1.00 82.00 88 ALA A C 1
ATOM 701 O O . ALA A 1 88 ? 22.485 9.426 -28.319 1.00 82.00 88 ALA A O 1
ATOM 702 N N . ARG A 1 89 ? 20.415 9.127 -27.503 1.00 72.75 89 ARG A N 1
ATOM 703 C CA . ARG A 1 89 ? 19.772 10.075 -28.432 1.00 72.75 89 ARG A CA 1
ATOM 704 C C . ARG A 1 89 ? 20.286 11.508 -28.265 1.00 72.75 89 ARG A C 1
ATOM 706 O O . ARG A 1 89 ? 20.390 12.228 -29.254 1.00 72.75 89 ARG A O 1
ATOM 713 N N . LYS A 1 90 ? 20.607 11.931 -27.038 1.00 65.62 90 LYS A N 1
ATOM 714 C CA . LYS A 1 90 ? 21.161 13.265 -26.763 1.00 65.62 90 LYS A CA 1
ATOM 715 C C . LYS A 1 90 ? 22.606 13.394 -27.261 1.00 65.62 90 LYS A C 1
ATOM 717 O O . LYS A 1 90 ? 22.923 14.407 -27.873 1.00 65.62 90 LYS A O 1
ATOM 722 N N . GLY A 1 91 ? 23.434 12.362 -27.076 1.00 62.12 91 GLY A N 1
ATOM 723 C CA . GLY A 1 91 ? 24.823 12.332 -27.559 1.00 62.12 91 GLY A CA 1
ATOM 724 C C . GLY A 1 91 ? 24.945 12.373 -29.088 1.00 62.12 91 GLY A C 1
ATOM 725 O O . GLY A 1 91 ? 25.784 13.101 -29.617 1.00 62.12 91 GLY A O 1
ATOM 726 N N . ASN A 1 92 ? 24.045 11.689 -29.806 1.00 58.97 92 ASN A N 1
ATOM 727 C CA . ASN A 1 92 ? 24.013 11.736 -31.274 1.00 58.97 92 ASN A CA 1
ATOM 728 C C . ASN A 1 92 ? 23.620 13.114 -31.832 1.00 58.97 92 ASN A C 1
ATOM 730 O O . ASN A 1 92 ? 23.969 13.443 -32.959 1.00 58.97 92 ASN A O 1
ATOM 734 N N . LYS A 1 93 ? 22.911 13.942 -31.054 1.00 54.62 93 LYS A N 1
ATOM 735 C CA . LYS A 1 93 ? 22.449 15.262 -31.503 1.00 54.62 93 LYS A CA 1
ATOM 736 C C . LYS A 1 93 ? 23.570 16.305 -31.534 1.00 54.62 93 LYS A C 1
ATOM 738 O O . LYS A 1 93 ? 23.503 17.237 -32.322 1.00 54.62 93 LYS A O 1
ATOM 743 N N . THR A 1 94 ? 24.607 16.132 -30.715 1.00 55.56 94 THR A N 1
ATOM 744 C CA . THR A 1 94 ? 25.822 16.967 -30.719 1.00 55.56 94 THR A CA 1
ATOM 745 C C . THR A 1 94 ? 26.809 16.613 -31.831 1.00 55.56 94 THR A C 1
ATOM 747 O O . THR A 1 94 ? 27.593 17.473 -32.216 1.00 55.56 94 THR A O 1
ATOM 750 N N . ALA A 1 95 ? 26.767 15.390 -32.369 1.00 55.56 95 ALA A N 1
ATOM 751 C CA . ALA A 1 95 ? 27.651 14.969 -33.460 1.00 55.56 95 ALA A CA 1
ATOM 752 C C . ALA A 1 95 ? 27.228 15.521 -34.838 1.00 55.56 95 ALA A C 1
ATOM 754 O O . ALA A 1 95 ? 28.065 15.625 -35.729 1.00 55.56 95 ALA A O 1
ATOM 755 N N . ASP A 1 96 ? 25.956 15.901 -35.004 1.00 56.12 96 ASP A N 1
ATOM 756 C CA . ASP A 1 96 ? 25.400 16.373 -36.285 1.00 56.12 96 ASP A CA 1
ATOM 757 C C . ASP A 1 96 ? 25.401 17.911 -36.435 1.00 56.12 96 ASP A C 1
ATOM 759 O O . ASP A 1 96 ? 25.043 18.457 -37.478 1.00 56.12 96 ASP A O 1
ATOM 763 N N . VAL A 1 97 ? 25.835 18.656 -35.411 1.00 58.84 97 VAL A N 1
ATOM 764 C CA . VAL A 1 97 ? 25.948 20.118 -35.512 1.00 58.84 97 VAL A CA 1
ATOM 765 C C . VAL A 1 97 ? 27.207 20.469 -36.310 1.00 58.84 97 VAL A C 1
ATOM 767 O O . VAL A 1 97 ? 28.311 20.497 -35.768 1.00 58.84 97 VAL A O 1
ATOM 770 N N . LYS A 1 98 ? 27.053 20.767 -37.608 1.00 62.84 98 LYS A N 1
ATOM 771 C CA . LYS A 1 98 ? 28.121 21.396 -38.404 1.00 62.84 98 LYS A CA 1
ATOM 772 C C . LYS A 1 98 ? 28.530 22.727 -37.752 1.00 62.84 98 LYS A C 1
ATOM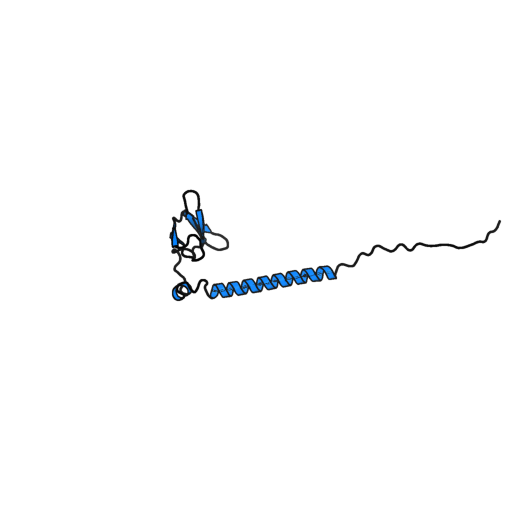 774 O O . LYS A 1 98 ? 27.652 23.550 -37.479 1.00 62.84 98 LYS A O 1
ATOM 779 N N . PRO A 1 99 ? 29.830 22.988 -37.533 1.00 56.94 99 PRO A N 1
ATOM 780 C CA . PRO A 1 99 ? 30.269 24.287 -37.051 1.00 56.94 99 PRO A CA 1
ATOM 781 C C . PRO A 1 99 ? 30.012 25.338 -38.139 1.00 56.94 99 PRO A C 1
ATOM 783 O O . PRO A 1 99 ? 30.641 25.317 -39.196 1.00 56.94 99 PRO A O 1
ATOM 786 N N . ASN A 1 100 ? 29.095 26.272 -37.883 1.00 61.22 100 ASN A N 1
ATOM 787 C CA . ASN A 1 100 ? 28.967 27.488 -38.683 1.00 61.22 100 ASN A CA 1
ATOM 788 C C . ASN A 1 100 ? 30.093 28.448 -38.279 1.00 61.22 100 ASN A C 1
ATOM 790 O O . ASN A 1 100 ? 29.913 29.307 -37.418 1.00 61.22 100 ASN A O 1
ATOM 794 N N . ALA A 1 101 ? 31.275 28.277 -38.871 1.00 58.03 101 ALA A N 1
ATOM 795 C CA . ALA A 1 101 ? 32.310 29.301 -38.817 1.00 58.03 101 ALA A CA 1
ATOM 796 C C . ALA A 1 101 ? 31.920 30.454 -39.765 1.00 58.03 101 ALA A C 1
ATOM 798 O O . ALA A 1 101 ? 31.564 30.184 -40.916 1.00 58.03 101 ALA A O 1
ATOM 799 N N . PRO A 1 102 ? 31.961 31.726 -39.325 1.00 54.59 102 PRO A N 1
ATOM 800 C CA . PRO A 1 102 ? 31.721 32.853 -40.219 1.00 54.59 102 PRO A CA 1
ATOM 801 C C . PRO A 1 102 ? 32.839 32.933 -41.278 1.00 54.59 102 PRO A C 1
ATOM 803 O O . PRO A 1 102 ? 33.991 32.606 -40.974 1.00 54.59 102 PRO A O 1
ATOM 806 N N . PRO A 1 103 ? 32.532 33.344 -42.522 1.00 51.56 103 PRO A N 1
ATOM 807 C CA . PRO A 1 103 ? 33.514 33.354 -43.597 1.00 51.56 103 PRO A CA 1
ATOM 808 C C . PRO A 1 103 ? 34.600 34.397 -43.315 1.00 51.56 103 PRO A C 1
ATOM 810 O O . PRO A 1 103 ? 34.315 35.564 -43.058 1.00 51.56 103 PRO A O 1
ATOM 813 N N . THR A 1 104 ? 35.861 33.969 -43.376 1.00 57.25 104 THR A N 1
ATOM 814 C CA . THR A 1 104 ? 37.031 34.843 -43.291 1.00 57.25 104 THR A CA 1
ATOM 815 C C . THR A 1 104 ? 37.118 35.723 -44.536 1.00 57.25 104 THR A C 1
ATOM 817 O O . THR A 1 104 ? 37.324 35.253 -45.656 1.00 57.25 104 THR A O 1
ATOM 820 N N . GLU A 1 105 ? 36.957 37.027 -44.332 1.00 45.16 105 GLU A N 1
ATOM 821 C CA . GLU A 1 105 ? 37.052 38.053 -45.364 1.00 45.16 105 GLU A CA 1
ATOM 822 C C . GLU A 1 105 ? 38.500 38.156 -45.875 1.00 45.16 105 GLU A C 1
ATOM 824 O O . GLU A 1 105 ? 39.403 38.650 -45.194 1.00 45.16 105 GLU A O 1
ATOM 829 N N . LYS A 1 106 ? 38.751 37.656 -47.091 1.00 50.75 106 LYS A N 1
ATOM 830 C CA . LYS A 1 106 ? 40.024 37.871 -47.789 1.00 50.75 106 LYS A CA 1
ATOM 831 C C . LYS A 1 106 ? 40.137 39.350 -48.161 1.00 50.75 106 LYS A C 1
ATOM 833 O O . LYS A 1 106 ? 39.591 39.777 -49.177 1.00 50.75 106 LYS A O 1
ATOM 838 N N . ARG A 1 107 ? 40.895 40.120 -47.373 1.00 45.16 107 ARG A N 1
ATOM 839 C CA . ARG A 1 107 ? 41.387 41.450 -47.767 1.00 45.16 107 ARG A CA 1
ATOM 840 C C . ARG A 1 107 ? 42.132 41.334 -49.100 1.00 45.16 107 ARG A C 1
ATOM 842 O O . ARG A 1 107 ? 43.219 40.766 -49.158 1.00 45.16 107 ARG A O 1
ATOM 849 N N . ARG A 1 108 ? 41.552 41.886 -50.169 1.00 38.44 108 ARG A N 1
ATOM 850 C CA . ARG A 1 108 ? 42.276 42.176 -51.410 1.00 38.44 108 ARG A CA 1
ATOM 851 C C . ARG A 1 108 ? 43.209 43.354 -51.146 1.00 38.44 108 ARG A C 1
ATOM 853 O O . ARG A 1 108 ? 42.768 44.491 -51.030 1.00 38.44 108 ARG A O 1
ATOM 860 N N . SER A 1 109 ? 44.498 43.069 -51.022 1.00 50.22 109 SER A N 1
ATOM 861 C CA . SER A 1 109 ? 45.556 44.051 -51.231 1.00 50.22 109 SER A CA 1
ATOM 862 C C . SER A 1 109 ? 45.857 44.098 -52.726 1.00 50.22 109 SER A C 1
ATOM 864 O O . SER A 1 109 ? 46.496 43.184 -53.245 1.00 50.22 109 SER A O 1
ATOM 866 N N . GLU A 1 110 ? 45.391 45.133 -53.418 1.00 41.84 110 GLU A N 1
ATOM 867 C CA . GLU A 1 110 ? 45.764 45.387 -54.810 1.00 41.84 110 GLU A CA 1
ATOM 868 C C . GLU A 1 110 ? 46.6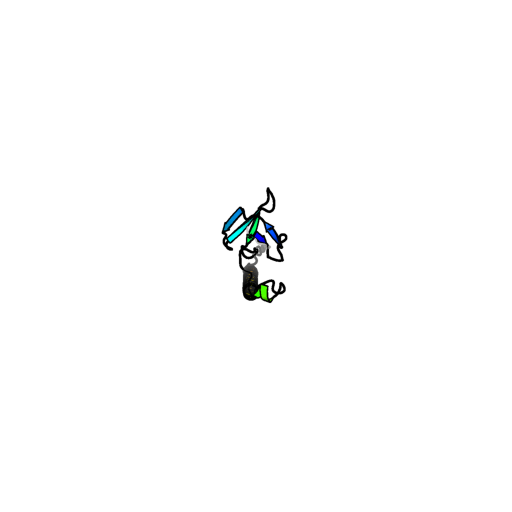99 46.598 -54.835 1.00 41.84 110 GLU A C 1
ATOM 870 O O . GLU A 1 110 ? 46.305 47.748 -54.652 1.00 41.84 110 GLU A O 1
ATOM 875 N N . HIS A 1 111 ? 47.988 46.287 -54.953 1.00 43.28 111 HIS A N 1
ATOM 876 C CA . HIS A 1 111 ? 49.072 47.214 -55.227 1.00 43.28 111 HIS A CA 1
ATOM 877 C C . HIS A 1 111 ? 49.576 46.835 -56.620 1.00 43.28 111 HIS A C 1
ATOM 879 O O . HIS A 1 111 ? 50.164 45.766 -56.783 1.00 43.28 111 HIS A O 1
ATOM 885 N N . ALA A 1 112 ? 49.345 47.675 -57.626 1.00 45.94 112 ALA A N 1
ATOM 886 C CA . ALA A 1 112 ? 50.032 47.558 -58.905 1.00 45.94 112 ALA A CA 1
ATOM 887 C C . ALA A 1 112 ? 50.236 48.940 -59.527 1.00 45.94 112 ALA A C 1
ATOM 889 O O . ALA A 1 112 ? 49.325 49.757 -59.633 1.00 45.94 112 ALA A O 1
ATOM 890 N N . ARG A 1 113 ? 51.499 49.170 -59.867 1.00 46.00 113 ARG A N 1
ATOM 891 C CA . ARG A 1 113 ? 52.102 50.372 -60.425 1.00 46.00 113 ARG A CA 1
ATOM 892 C C . ARG A 1 113 ? 51.714 50.575 -61.898 1.00 46.00 113 ARG A C 1
ATOM 894 O O . ARG A 1 113 ? 51.654 49.609 -62.645 1.00 46.00 113 ARG A O 1
ATOM 901 N N . ASP A 1 114 ? 51.589 51.849 -62.269 1.00 44.09 114 ASP A N 1
ATOM 902 C CA . ASP A 1 114 ? 52.281 52.517 -63.389 1.00 44.09 114 ASP A CA 1
ATOM 903 C C . ASP A 1 114 ? 52.207 51.922 -64.819 1.00 44.09 114 ASP A C 1
ATOM 905 O O . ASP A 1 114 ? 52.845 50.912 -65.118 1.00 44.09 114 ASP A O 1
ATOM 909 N N . ARG A 1 115 ? 51.540 52.639 -65.744 1.00 42.19 115 ARG A N 1
ATOM 910 C CA . ARG A 1 115 ? 52.170 53.386 -66.866 1.00 42.19 115 ARG A CA 1
ATOM 911 C C . ARG A 1 115 ? 51.116 53.993 -67.812 1.00 42.19 115 ARG A C 1
ATOM 913 O O . ARG A 1 115 ? 50.127 53.351 -68.146 1.00 42.19 115 ARG A O 1
ATOM 920 N N . GLY A 1 116 ? 51.333 55.252 -68.208 1.00 37.81 116 GLY A N 1
ATOM 921 C CA . GLY A 1 116 ? 50.350 56.120 -68.874 1.00 37.81 116 GLY A CA 1
ATOM 922 C C . GLY A 1 116 ? 50.260 56.069 -70.402 1.00 37.81 116 GLY A C 1
ATOM 923 O O . GLY A 1 116 ? 50.885 55.220 -71.028 1.00 37.81 116 GLY A O 1
ATOM 924 N N . LYS A 1 117 ? 49.491 57.020 -70.968 1.00 36.94 117 LYS A N 1
ATOM 925 C CA . LYS A 1 117 ? 49.719 57.743 -72.241 1.00 36.94 117 LYS A CA 1
ATOM 926 C C . LYS A 1 117 ? 48.579 58.751 -72.501 1.00 36.94 117 LYS A C 1
ATOM 928 O O . LYS A 1 117 ? 47.458 58.324 -72.759 1.00 36.94 117 LYS A O 1
ATOM 933 N N . ALA A 1 118 ? 48.887 60.047 -72.462 1.00 34.78 118 ALA A N 1
ATOM 934 C CA . ALA A 1 118 ? 48.456 61.106 -73.390 1.00 34.78 118 ALA A CA 1
ATOM 935 C C . ALA A 1 118 ? 49.166 62.401 -72.982 1.00 34.78 118 ALA A C 1
ATOM 937 O O . ALA A 1 118 ? 49.044 62.772 -71.794 1.00 34.78 118 ALA A O 1
#

Secondary structure (DSSP, 8-state):
-BB--TTSTTTT-B-EEEEEEEETTEEEEEEESSSS-EEEEEGGGBTTSPPPHHHHHTTTS--S-HHHHHHHHHHHHHHHHHHHHHHHHHHHHHHS----PPP---------------

InterPro domains:
  IPR035315 Protein of unknown function DUF5372 [PF17342] (3-78)

Radius of gyration: 34.84 Å; chains: 1; bounding box: 69×78×88 Å

pLDDT: mean 80.72, std 18.62, range [34.78, 97.88]

Foldseek 3Di:
DAFPQPPDPRHPHDFDFPDWDADPVGIWTWTDPDPPDTDIGDPQRDPNDDPDPVCVVCVNVPNDDPVRVVVVVVVVVVVVVVVVVVVVVVVVVVVPDDDPDPDDDPDDDDDDDDDDDD

Organism: Sorangium cellulosum (NCBI:txid56)

Sequence (118 aa):
MRVTHPFHPLSGRQFVCVGERYNRYGTRLLLRVDEEHVCSVPRQWTDVVAPDPEGVIGEGRALLRVADLLELAGLVSHLLEQMRRAQARKGNKTADVKPNAPPTEKRRSEHARDRGKA